Protein AF-A0A7X9FJB7-F1 (afdb_monomer_lite)

Structure (mmCIF, N/CA/C/O backbone):
data_AF-A0A7X9FJB7-F1
#
_entry.id   AF-A0A7X9FJB7-F1
#
loop_
_atom_site.group_PDB
_atom_site.id
_atom_site.type_symbol
_atom_site.label_atom_id
_atom_site.label_alt_id
_atom_site.label_comp_id
_atom_site.label_asym_id
_atom_site.label_entity_id
_atom_site.label_seq_id
_atom_site.pdbx_PDB_ins_code
_atom_site.Cartn_x
_atom_site.Cartn_y
_atom_site.Cartn_z
_atom_site.occupancy
_atom_site.B_iso_or_equiv
_atom_site.auth_seq_id
_atom_site.auth_comp_id
_atom_site.auth_asym_id
_atom_site.auth_atom_id
_atom_site.pdbx_PDB_model_num
ATOM 1 N N . ARG A 1 1 ? 7.069 -12.276 -25.260 1.00 55.91 1 ARG A N 1
ATOM 2 C CA . ARG A 1 1 ? 6.050 -11.207 -25.095 1.00 55.91 1 ARG A CA 1
ATOM 3 C C . ARG A 1 1 ? 6.097 -10.905 -23.614 1.00 55.91 1 ARG A C 1
ATOM 5 O O . ARG A 1 1 ? 5.387 -11.542 -22.850 1.00 55.9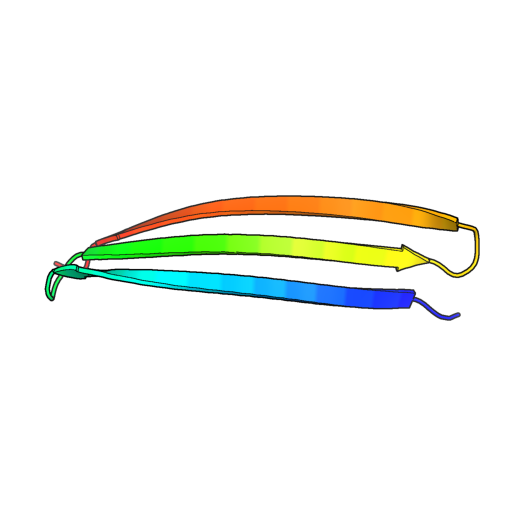1 1 ARG A O 1
ATOM 12 N N . ASP A 1 2 ? 7.054 -10.071 -23.223 1.00 72.00 2 ASP A N 1
ATOM 13 C CA . ASP A 1 2 ? 7.587 -10.115 -21.864 1.00 72.00 2 ASP A CA 1
ATOM 14 C C . ASP A 1 2 ? 7.066 -8.895 -21.115 1.00 72.00 2 ASP A C 1
ATOM 16 O O . ASP A 1 2 ? 7.306 -7.750 -21.508 1.00 72.00 2 ASP A O 1
ATOM 20 N N . SER A 1 3 ? 6.264 -9.155 -20.088 1.00 74.81 3 SER A N 1
ATOM 21 C CA . SER A 1 3 ? 5.762 -8.138 -19.175 1.00 74.81 3 SER A CA 1
ATOM 22 C C . SER A 1 3 ? 6.119 -8.538 -17.755 1.00 74.81 3 SER A C 1
ATOM 24 O O . SER A 1 3 ? 5.735 -9.623 -17.317 1.00 74.81 3 SER A O 1
ATOM 26 N N . LEU A 1 4 ? 6.828 -7.668 -17.044 1.00 82.88 4 LEU A N 1
ATOM 27 C CA . LEU A 1 4 ? 7.121 -7.844 -15.627 1.00 82.88 4 LEU A CA 1
ATOM 28 C C . LEU A 1 4 ? 6.075 -7.077 -14.818 1.00 82.88 4 LEU A C 1
ATOM 30 O O . LEU A 1 4 ? 5.906 -5.874 -15.019 1.00 82.88 4 LEU A O 1
ATOM 34 N N . LEU A 1 5 ? 5.389 -7.766 -13.909 1.00 87.88 5 LEU A N 1
ATOM 35 C CA . LEU A 1 5 ? 4.495 -7.139 -12.941 1.00 87.88 5 LEU A CA 1
ATOM 36 C C . LEU A 1 5 ? 5.194 -7.108 -11.583 1.00 87.88 5 LEU A C 1
ATOM 38 O O . LEU A 1 5 ? 5.588 -8.146 -11.058 1.00 87.88 5 LEU A O 1
ATOM 42 N N . VAL A 1 6 ? 5.366 -5.907 -11.044 1.00 88.50 6 VAL A N 1
ATOM 43 C CA . VAL A 1 6 ? 5.903 -5.661 -9.707 1.00 88.50 6 VAL A CA 1
ATOM 44 C C . VAL A 1 6 ? 4.750 -5.193 -8.840 1.00 88.50 6 VAL A C 1
ATOM 46 O O . VAL A 1 6 ? 4.025 -4.276 -9.213 1.00 88.50 6 VAL A O 1
ATOM 49 N N . ASP A 1 7 ? 4.575 -5.821 -7.688 1.00 91.06 7 ASP A N 1
ATOM 50 C CA . ASP A 1 7 ? 3.530 -5.474 -6.736 1.00 91.06 7 ASP A CA 1
ATOM 51 C C . ASP A 1 7 ? 4.112 -5.483 -5.327 1.00 91.06 7 ASP A C 1
ATOM 53 O O . ASP A 1 7 ? 4.744 -6.453 -4.909 1.00 91.06 7 ASP A O 1
ATOM 57 N N . ALA A 1 8 ? 3.934 -4.375 -4.620 1.00 91.75 8 ALA A N 1
ATOM 58 C CA . ALA A 1 8 ? 4.424 -4.171 -3.271 1.00 91.75 8 ALA A CA 1
ATOM 59 C C . ALA A 1 8 ? 3.326 -3.522 -2.432 1.00 91.75 8 ALA A C 1
ATOM 61 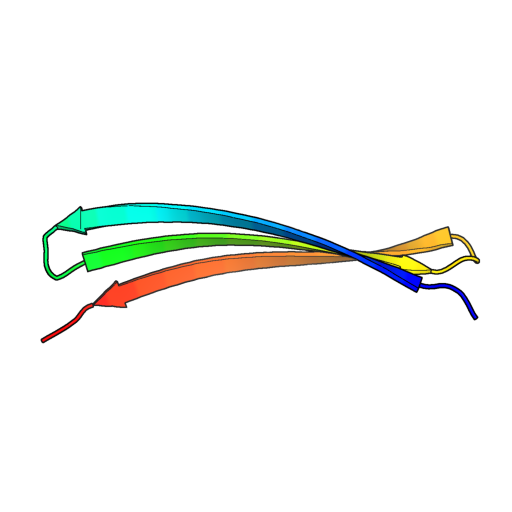O O . ALA A 1 8 ? 2.626 -2.616 -2.878 1.00 91.75 8 ALA A O 1
ATOM 62 N N . GLY A 1 9 ? 3.183 -3.952 -1.186 1.00 91.56 9 GLY A N 1
ATOM 63 C CA . GLY A 1 9 ? 2.202 -3.367 -0.287 1.00 91.56 9 GLY A CA 1
ATOM 64 C C . GLY A 1 9 ? 2.585 -3.531 1.170 1.00 91.56 9 GLY A C 1
ATOM 65 O O . GLY A 1 9 ? 3.346 -4.425 1.533 1.00 91.56 9 GLY A O 1
ATOM 66 N N . VAL A 1 10 ? 2.039 -2.649 2.000 1.00 93.50 10 VAL A N 1
ATOM 67 C CA . VAL A 1 10 ? 2.179 -2.676 3.453 1.00 93.50 10 VAL A CA 1
ATOM 68 C C . VAL A 1 10 ? 0.788 -2.641 4.066 1.00 93.50 10 VAL A C 1
ATOM 70 O O . VAL A 1 10 ? -0.088 -1.903 3.615 1.00 93.50 10 VAL A O 1
ATOM 73 N N . SER A 1 11 ? 0.580 -3.457 5.095 1.00 92.69 11 SER A N 1
ATOM 74 C CA . SER A 1 11 ? -0.647 -3.465 5.886 1.00 92.69 11 SER A CA 1
ATOM 75 C C . SER A 1 11 ? -0.323 -3.127 7.335 1.00 92.69 11 SER A C 1
ATOM 77 O O . SER A 1 11 ? 0.615 -3.680 7.903 1.00 92.69 11 SER A O 1
ATOM 79 N N . PHE A 1 12 ? -1.113 -2.237 7.926 1.00 93.31 12 PHE A N 1
ATOM 80 C CA . PHE A 1 12 ? -0.995 -1.808 9.314 1.00 93.31 12 PHE A CA 1
ATOM 81 C C . PHE A 1 12 ? -2.275 -2.151 10.071 1.00 93.31 12 PHE A C 1
ATOM 83 O O . PHE A 1 12 ? -3.366 -1.715 9.700 1.00 93.31 12 PHE A O 1
ATOM 90 N N . GLY A 1 13 ? -2.145 -2.932 11.143 1.00 93.50 13 GLY A N 1
ATOM 91 C CA . GLY A 1 13 ? -3.226 -3.129 12.106 1.00 93.50 13 GLY A CA 1
ATOM 92 C C . GLY A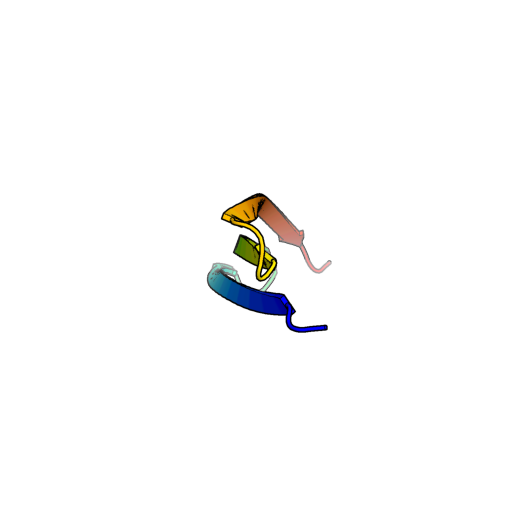 1 13 ? -3.337 -1.905 13.010 1.00 93.50 13 GLY A C 1
ATOM 93 O O . GLY A 1 13 ? -2.371 -1.570 13.690 1.00 93.50 13 GLY A O 1
ATOM 94 N N . VAL A 1 14 ? -4.490 -1.237 12.999 1.00 90.12 14 VAL A N 1
ATOM 95 C CA . VAL A 1 14 ? -4.785 -0.102 13.893 1.00 90.12 14 VAL A CA 1
ATOM 96 C C . VAL A 1 14 ? -5.466 -0.597 15.170 1.00 90.12 14 VAL A C 1
ATOM 98 O O . VAL A 1 14 ? -5.191 -0.100 16.256 1.00 90.12 14 VAL A O 1
ATOM 101 N N . SER A 1 15 ? -6.330 -1.604 15.042 1.00 91.19 15 SER A N 1
ATOM 102 C CA . SER A 1 15 ? -6.987 -2.311 16.145 1.00 91.19 15 SER A CA 1
ATOM 103 C C . SER A 1 15 ? -7.256 -3.764 15.738 1.00 91.19 15 SER A C 1
ATOM 105 O O . SER A 1 15 ? -6.973 -4.147 14.600 1.00 91.19 15 SER A O 1
ATOM 107 N N . GLU A 1 16 ? -7.838 -4.576 16.628 1.00 90.62 16 GLU A N 1
ATOM 108 C CA . GLU A 1 16 ? -8.267 -5.938 16.262 1.00 90.62 16 GLU A CA 1
ATOM 109 C C . GLU A 1 16 ? -9.270 -5.945 15.096 1.00 90.62 16 GLU A C 1
ATOM 111 O O . GLU A 1 16 ? -9.217 -6.825 14.239 1.00 90.62 16 GLU A O 1
ATOM 116 N N . SER A 1 17 ? -10.124 -4.922 15.018 1.00 93.19 17 SER A N 1
ATOM 117 C CA . SER A 1 17 ? -11.172 -4.777 14.005 1.00 93.19 17 SER A CA 1
ATOM 118 C C . SER A 1 17 ? -10.777 -3.919 12.803 1.00 93.19 17 SER A C 1
ATOM 120 O O . SER A 1 17 ? -11.467 -3.954 11.790 1.00 93.19 17 SER A O 1
ATOM 122 N N . THR A 1 18 ? -9.695 -3.135 12.873 1.00 94.31 18 THR A N 1
ATOM 123 C CA . THR A 1 18 ? -9.350 -2.143 11.838 1.00 94.31 18 THR A CA 1
ATOM 124 C C . THR A 1 18 ? -7.960 -2.370 11.265 1.00 94.31 18 THR A C 1
ATOM 126 O O . THR A 1 18 ? -6.956 -2.343 11.981 1.00 94.31 18 THR A O 1
ATOM 129 N N . LYS A 1 19 ? -7.887 -2.514 9.940 1.00 94.50 19 LYS A N 1
ATOM 130 C CA . LYS A 1 19 ? -6.639 -2.668 9.186 1.00 94.50 19 LYS A CA 1
ATOM 131 C C . LYS A 1 19 ? -6.571 -1.639 8.064 1.00 94.50 19 LYS A C 1
ATOM 133 O O . LYS A 1 19 ? -7.513 -1.489 7.291 1.00 94.50 19 LYS A O 1
ATOM 138 N N . LEU A 1 20 ? -5.443 -0.954 7.955 1.00 94.50 20 LEU A N 1
ATOM 139 C CA . LEU A 1 20 ? -5.112 -0.073 6.840 1.00 94.50 20 LEU A CA 1
ATOM 140 C C . LEU A 1 20 ? -4.194 -0.815 5.877 1.00 94.50 20 LEU A C 1
ATOM 142 O O . LEU A 1 20 ? -3.306 -1.544 6.315 1.00 94.50 20 LEU A O 1
ATOM 146 N N . TYR A 1 21 ? -4.375 -0.618 4.577 1.00 93.62 21 TYR A N 1
ATOM 147 C CA . TYR A 1 21 ? -3.470 -1.160 3.570 1.00 93.62 21 TYR A CA 1
ATOM 148 C C . TYR A 1 21 ? -3.100 -0.105 2.538 1.00 93.62 21 TYR A C 1
ATOM 150 O O . TYR A 1 21 ? -3.923 0.705 2.113 1.00 93.62 21 TYR A O 1
ATOM 158 N N . VAL A 1 22 ? -1.837 -0.144 2.131 1.00 93.94 22 VAL A N 1
ATOM 159 C CA . VAL A 1 22 ? -1.273 0.649 1.044 1.00 93.94 22 VAL A CA 1
ATOM 160 C C . VAL A 1 22 ? -0.628 -0.328 0.076 1.00 93.94 22 VAL A C 1
ATOM 162 O O . VAL A 1 22 ? 0.145 -1.190 0.489 1.00 93.94 22 VAL A O 1
ATOM 165 N N . ARG A 1 23 ? -0.951 -0.213 -1.207 1.00 93.00 23 ARG A N 1
ATOM 166 C CA . ARG A 1 23 ? -0.429 -1.067 -2.273 1.00 93.00 23 ARG A CA 1
ATOM 167 C C . ARG A 1 23 ? 0.042 -0.206 -3.432 1.00 93.00 23 ARG A C 1
ATOM 169 O O . ARG A 1 23 ? -0.600 0.779 -3.783 1.00 93.00 23 ARG A O 1
ATOM 176 N N . TYR A 1 24 ? 1.143 -0.605 -4.037 1.00 91.19 24 TYR A N 1
ATOM 177 C CA . TYR A 1 24 ? 1.710 -0.013 -5.229 1.00 91.19 24 TYR A CA 1
ATOM 178 C C . TYR A 1 24 ? 2.069 -1.132 -6.202 1.00 91.19 24 TYR A C 1
ATOM 180 O O . TYR A 1 24 ? 2.799 -2.059 -5.860 1.00 91.19 24 TYR A O 1
ATOM 188 N N . SER A 1 25 ? 1.560 -1.032 -7.422 1.00 89.56 25 SER A N 1
ATOM 189 C CA . SER A 1 25 ? 1.811 -1.993 -8.488 1.00 89.56 25 SER A CA 1
ATOM 190 C C . SER A 1 25 ? 2.304 -1.277 -9.737 1.00 89.56 25 SER A C 1
ATOM 192 O O . SER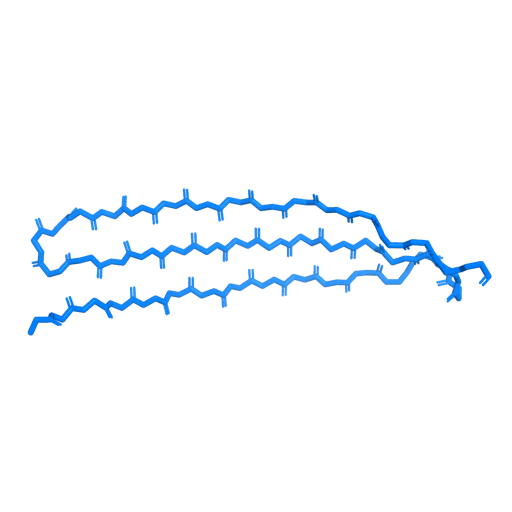 A 1 25 ? 1.868 -0.167 -10.049 1.00 89.56 25 SER A O 1
ATOM 194 N N . GLY A 1 26 ? 3.230 -1.908 -10.446 1.00 89.00 26 GLY A N 1
ATOM 195 C CA . GLY A 1 26 ? 3.771 -1.420 -11.699 1.00 89.00 26 GLY A CA 1
ATOM 196 C C . GLY A 1 26 ? 3.891 -2.545 -12.715 1.00 89.00 26 GLY A C 1
ATOM 197 O O . GLY A 1 26 ? 4.335 -3.642 -12.384 1.00 89.00 26 GLY A O 1
ATOM 198 N N . GLN A 1 27 ? 3.512 -2.275 -13.960 1.00 87.94 27 GLN A N 1
ATOM 199 C CA . GLN A 1 27 ? 3.701 -3.207 -15.067 1.00 87.94 27 GLN A CA 1
ATOM 200 C C . GLN A 1 27 ? 4.689 -2.612 -16.065 1.00 87.94 27 GLN A C 1
ATOM 202 O O . GLN A 1 27 ? 4.452 -1.536 -16.617 1.00 87.94 27 GLN A O 1
ATOM 207 N N . PHE A 1 28 ? 5.777 -3.338 -16.305 1.00 82.62 28 PHE A N 1
ATOM 208 C CA . PHE A 1 28 ? 6.812 -2.999 -17.272 1.00 82.62 28 PHE A CA 1
ATOM 209 C C . PHE A 1 28 ? 6.626 -3.856 -18.520 1.00 82.62 28 PHE A C 1
ATOM 211 O O . PHE A 1 28 ? 6.747 -5.082 -18.466 1.00 82.62 28 PHE A O 1
ATOM 218 N N . LEU A 1 29 ? 6.317 -3.217 -19.644 1.00 80.94 29 LEU A N 1
ATOM 219 C CA . LEU A 1 29 ? 6.248 -3.860 -20.953 1.00 80.94 29 LEU A CA 1
ATOM 220 C C . LEU A 1 29 ? 7.591 -3.681 -21.670 1.00 80.94 29 LEU A C 1
ATOM 222 O O . LEU A 1 29 ? 8.181 -2.603 -21.616 1.00 80.94 29 LEU A O 1
ATOM 226 N N . ALA A 1 30 ? 8.048 -4.708 -22.392 1.00 70.06 30 ALA A N 1
ATOM 227 C CA . ALA A 1 30 ? 9.341 -4.734 -23.095 1.00 70.06 30 ALA A CA 1
ATOM 228 C C . ALA A 1 30 ? 9.619 -3.551 -24.061 1.00 70.06 30 ALA A C 1
ATOM 230 O O . ALA A 1 30 ? 10.749 -3.377 -24.499 1.00 70.06 30 ALA A O 1
ATOM 231 N N . GLN A 1 31 ? 8.615 -2.731 -24.393 1.00 71.38 31 GLN A N 1
ATOM 232 C CA . GLN A 1 31 ? 8.720 -1.551 -25.266 1.00 71.38 31 GLN A CA 1
ATOM 233 C C . GLN A 1 31 ? 8.777 -0.212 -24.501 1.00 71.38 31 GLN A C 1
ATOM 235 O O . GLN A 1 31 ? 8.558 0.842 -25.091 1.00 71.38 31 GLN A O 1
ATOM 240 N N . GLY A 1 32 ? 9.053 -0.231 -23.192 1.00 63.47 32 GLY A N 1
ATOM 241 C CA . GLY A 1 32 ? 9.215 0.985 -22.381 1.00 63.47 32 GLY A CA 1
ATOM 242 C C . GLY A 1 32 ? 7.907 1.595 -21.868 1.00 63.47 32 GLY A C 1
ATOM 243 O O . GLY A 1 32 ? 7.928 2.634 -21.216 1.00 63.47 32 GLY A O 1
ATOM 244 N N . VAL A 1 33 ? 6.765 0.948 -22.115 1.00 66.12 33 VAL A N 1
ATOM 245 C CA . VAL A 1 33 ? 5.489 1.343 -21.509 1.00 66.12 33 VAL A CA 1
ATOM 246 C C . VAL A 1 33 ? 5.471 0.850 -20.062 1.00 66.12 33 VAL A C 1
ATOM 248 O O . VAL A 1 33 ? 5.457 -0.356 -19.807 1.00 66.12 33 VAL A O 1
ATOM 251 N N . GLN A 1 34 ? 5.479 1.796 -19.123 1.00 78.62 34 GLN A N 1
ATOM 252 C CA . GLN A 1 34 ? 5.356 1.548 -17.691 1.00 78.62 34 GLN A CA 1
ATOM 253 C C . GLN A 1 34 ? 3.995 2.059 -17.216 1.00 78.62 34 GLN A C 1
ATOM 255 O O . GLN A 1 34 ? 3.704 3.248 -17.332 1.00 78.62 34 GLN A O 1
ATOM 260 N N . THR A 1 35 ? 3.161 1.176 -16.669 1.00 82.56 35 THR A N 1
ATOM 261 C CA . THR A 1 35 ? 1.946 1.589 -15.949 1.00 82.56 35 THR A CA 1
ATOM 262 C C . THR A 1 35 ? 2.198 1.497 -14.453 1.00 82.56 35 THR A C 1
ATOM 264 O O . THR A 1 35 ? 2.912 0.602 -14.003 1.00 82.56 35 THR A O 1
ATOM 267 N N . GLN A 1 36 ? 1.666 2.451 -13.692 1.00 88.50 36 GLN A N 1
ATOM 268 C CA . GLN A 1 36 ? 1.792 2.507 -12.238 1.00 88.50 36 GLN A CA 1
ATOM 269 C C . GLN A 1 36 ? 0.400 2.706 -11.641 1.00 88.50 36 GLN A C 1
ATOM 271 O O . GLN A 1 36 ? -0.356 3.555 -12.113 1.00 88.50 36 GLN A O 1
ATOM 276 N N . ALA A 1 37 ? 0.068 1.939 -10.610 1.00 87.94 37 ALA A N 1
ATOM 277 C CA . ALA A 1 37 ? -1.190 2.047 -9.888 1.00 87.94 37 ALA A CA 1
ATOM 278 C C . ALA A 1 37 ? -0.934 1.964 -8.383 1.00 87.94 37 ALA A C 1
ATOM 280 O O . ALA A 1 37 ? -0.301 1.025 -7.899 1.00 87.94 37 ALA A O 1
ATOM 281 N N . GLY A 1 38 ? -1.443 2.951 -7.648 1.00 90.94 38 GLY A N 1
ATOM 282 C CA . GLY A 1 38 ? -1.448 2.973 -6.190 1.00 90.94 38 GLY A CA 1
ATOM 283 C C . GLY A 1 38 ? -2.863 2.782 -5.654 1.00 90.94 38 GLY A C 1
ATOM 284 O O . GLY A 1 38 ? -3.815 3.318 -6.217 1.00 90.94 38 GLY A O 1
ATOM 285 N N . ALA A 1 39 ? -2.998 2.035 -4.563 1.00 91.50 39 ALA A N 1
ATOM 286 C CA . ALA A 1 39 ? -4.250 1.862 -3.843 1.00 91.50 39 ALA A CA 1
ATOM 287 C C . ALA A 1 39 ? -4.027 2.055 -2.342 1.00 91.50 39 ALA A C 1
ATOM 289 O O . ALA A 1 39 ? -3.038 1.587 -1.778 1.00 91.50 39 ALA A O 1
ATOM 290 N N . VAL A 1 40 ? -4.979 2.719 -1.697 1.00 93.44 40 VAL A N 1
ATOM 291 C CA . VAL A 1 40 ? -5.075 2.817 -0.240 1.00 93.44 40 VAL A CA 1
ATOM 292 C C . VAL A 1 40 ? -6.456 2.346 0.179 1.00 93.44 40 VAL A C 1
ATOM 294 O O . VAL A 1 40 ? -7.432 2.586 -0.534 1.00 93.44 40 VAL A O 1
ATOM 297 N N . GLY A 1 41 ? -6.559 1.686 1.324 1.00 92.69 41 GLY A N 1
ATOM 298 C CA . GLY A 1 41 ? -7.865 1.305 1.830 1.00 92.69 41 GLY A CA 1
ATOM 299 C C . GLY A 1 41 ? -7.890 0.953 3.302 1.00 92.69 41 GLY A C 1
ATOM 300 O O . GLY A 1 41 ? -6.865 0.793 3.967 1.00 92.69 41 GLY A O 1
ATOM 301 N N . VAL A 1 42 ? -9.120 0.860 3.794 1.00 93.06 42 VAL A N 1
ATOM 302 C CA 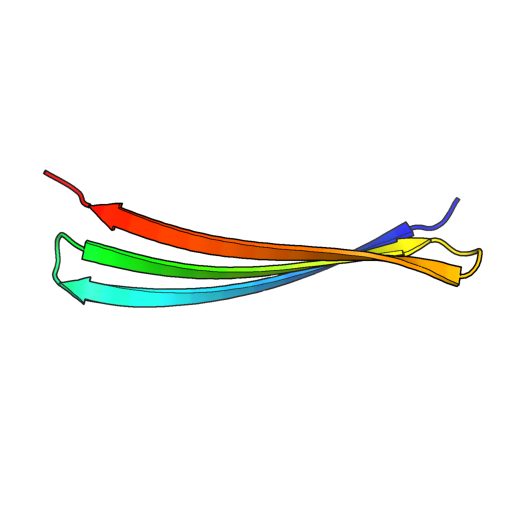. VAL A 1 42 ? -9.456 0.560 5.181 1.00 93.06 42 VAL A CA 1
ATOM 303 C C . VAL A 1 42 ? -10.331 -0.682 5.176 1.00 93.06 42 VAL A C 1
ATOM 305 O O . VAL A 1 42 ? -11.315 -0.750 4.441 1.00 93.06 42 VAL A O 1
ATOM 308 N N . ARG A 1 43 ? -9.967 -1.677 5.979 1.00 91.94 43 ARG A N 1
ATOM 309 C CA . ARG A 1 43 ? -10.794 -2.844 6.270 1.00 91.94 43 ARG A CA 1
ATOM 310 C C . ARG A 1 43 ? -11.252 -2.748 7.714 1.00 91.94 43 ARG A C 1
ATOM 312 O O . ARG A 1 43 ? -10.420 -2.628 8.610 1.00 91.94 43 ARG A O 1
ATOM 319 N N . TYR A 1 44 ? -12.560 -2.826 7.903 1.00 91.44 44 TYR A N 1
ATOM 320 C CA . TYR A 1 44 ? -13.203 -2.907 9.204 1.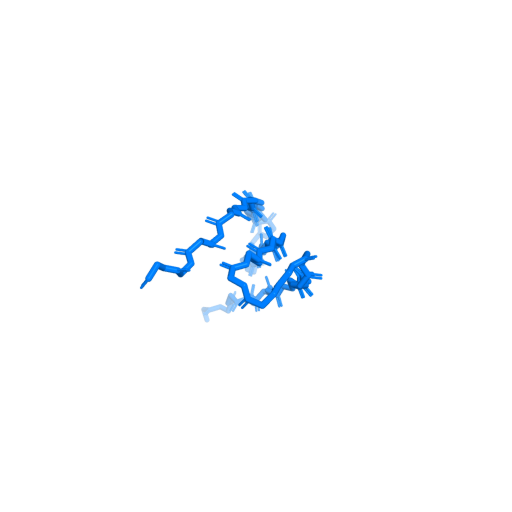00 91.44 44 TYR A CA 1
ATOM 321 C C . TYR A 1 44 ? -13.961 -4.236 9.292 1.00 91.44 44 TYR A C 1
ATOM 323 O O . TYR A 1 44 ? -14.742 -4.544 8.392 1.00 91.44 44 TYR A O 1
ATOM 331 N N . GLU A 1 45 ? -13.684 -5.035 10.319 1.00 90.06 45 GLU A N 1
ATOM 332 C CA . GLU A 1 45 ? -14.411 -6.270 10.642 1.00 90.06 45 GLU A CA 1
ATOM 333 C C . GLU A 1 45 ? -15.350 -6.005 11.825 1.00 90.06 45 GLU A C 1
ATOM 335 O O . GLU A 1 45 ? -14.900 -5.550 12.879 1.00 90.06 45 GLU A O 1
ATOM 340 N N . PHE A 1 46 ? -16.645 -6.256 11.604 1.00 86.38 46 PHE A N 1
ATOM 341 C CA . PHE A 1 46 ? -17.739 -6.157 12.576 1.00 86.38 46 PHE A CA 1
ATOM 342 C C . PHE A 1 46 ? -18.193 -7.538 13.048 1.00 86.38 46 PHE A C 1
ATOM 344 O O . PHE A 1 46 ? -18.151 -8.482 12.224 1.00 86.38 46 PHE A O 1
#

Sequence (46 aa):
RDSLLVDAGVSFGVSESTKLYVRYSGQFLAQGVQTQAGAVGVRYEF

Foldseek 3Di:
DDKDKDKDKDKDDPDPFKIKIKIKIWIQDPVRDIDIDIDIDMGGDD

Secondary structure (DSSP, 8-state):
--EEEEEEEEEEESSSSEEEEEEEEEEEETTS-EEEEEEEEEEE--

pLDDT: mean 86.73, std 9.14, range [55.91, 94.5]

Radius of gyration: 14.81 Å; chains: 1; bounding box: 27×14×42 Å